Protein AF-A0A948W4W7-F1 (afdb_monomer_lite)

Foldseek 3Di:
DDALWFQDWDDLDPQKTKGKHFPDADCPPQQKTKIWMFIDRNNDGPDIDIDMDHQQSPPPPPRPDDPVRSSVRSVVVSSVVNNVPDD

Structure (mmCIF, N/CA/C/O backbone):
data_AF-A0A948W4W7-F1
#
_entry.id   AF-A0A948W4W7-F1
#
loop_
_atom_site.group_PDB
_atom_site.id
_atom_site.type_symbol
_atom_site.label_atom_id
_atom_site.label_alt_id
_atom_site.label_comp_id
_atom_site.label_asym_id
_atom_site.label_entity_id
_atom_site.label_seq_id
_atom_site.pdbx_PDB_ins_code
_atom_site.Cartn_x
_atom_site.Cartn_y
_atom_site.Cartn_z
_atom_site.occupancy
_atom_site.B_iso_or_equiv
_atom_site.auth_seq_id
_atom_site.auth_comp_id
_atom_site.auth_asym_id
_atom_site.auth_atom_id
_atom_site.pdbx_PDB_model_num
ATOM 1 N N . MET A 1 1 ? 2.138 -1.598 -17.506 1.00 62.69 1 MET A N 1
ATOM 2 C CA . MET A 1 1 ? 2.400 -1.118 -16.139 1.00 62.69 1 MET A CA 1
ATOM 3 C C . MET A 1 1 ? 1.315 -1.703 -15.260 1.00 62.69 1 MET A C 1
ATOM 5 O O . MET A 1 1 ? 0.141 -1.455 -15.519 1.00 62.69 1 MET A O 1
ATOM 9 N N . MET A 1 2 ? 1.693 -2.582 -14.341 1.00 73.56 2 MET A N 1
ATOM 10 C CA . MET A 1 2 ? 0.780 -3.224 -13.403 1.00 73.56 2 MET A CA 1
ATOM 11 C C . MET A 1 2 ? 0.154 -2.170 -12.467 1.00 73.56 2 MET A C 1
ATOM 13 O O . MET A 1 2 ? 0.860 -1.254 -12.037 1.00 73.56 2 MET A O 1
ATOM 17 N N . PRO A 1 3 ? -1.149 -2.267 -12.141 1.00 81.62 3 PRO A N 1
ATOM 18 C CA . PRO A 1 3 ? -1.751 -1.412 -11.126 1.00 81.62 3 PRO A CA 1
ATOM 19 C C . PRO A 1 3 ? -1.150 -1.742 -9.753 1.00 81.62 3 PRO A C 1
ATOM 21 O O . PRO A 1 3 ? -1.101 -2.908 -9.367 1.00 81.62 3 PRO A O 1
ATOM 24 N N . LEU A 1 4 ? -0.706 -0.725 -9.012 1.00 89.75 4 LEU A N 1
ATOM 25 C CA . LEU A 1 4 ? -0.175 -0.862 -7.646 1.00 89.75 4 LEU A CA 1
ATOM 26 C C . LEU A 1 4 ? -1.181 -0.440 -6.570 1.00 89.75 4 LEU A C 1
ATOM 28 O O . LEU A 1 4 ? -0.833 -0.349 -5.402 1.00 89.75 4 LEU A O 1
ATOM 32 N N . ASP A 1 5 ? -2.446 -0.246 -6.934 1.00 94.50 5 ASP A N 1
ATOM 33 C CA . ASP A 1 5 ? -3.500 -0.079 -5.940 1.00 94.50 5 ASP A CA 1
ATOM 34 C C . ASP A 1 5 ? -3.771 -1.400 -5.197 1.00 94.50 5 ASP A C 1
ATOM 36 O O . ASP A 1 5 ? -3.697 -2.506 -5.762 1.00 94.50 5 ASP A O 1
ATOM 40 N N . PHE A 1 6 ? -4.134 -1.263 -3.922 1.00 96.12 6 PHE A N 1
ATOM 41 C CA . PHE A 1 6 ? -4.588 -2.331 -3.031 1.00 96.12 6 PHE A CA 1
ATOM 42 C C . PHE A 1 6 ? -5.974 -1.954 -2.483 1.00 96.12 6 PHE A C 1
ATOM 44 O O . PHE A 1 6 ? -6.096 -1.571 -1.320 1.00 96.12 6 PHE A O 1
ATOM 51 N N . PRO A 1 7 ? -7.024 -1.976 -3.329 1.00 94.81 7 PRO A N 1
ATOM 52 C CA . PRO A 1 7 ? -8.352 -1.484 -2.956 1.00 94.81 7 PRO A CA 1
ATOM 53 C C . PRO A 1 7 ? -9.108 -2.434 -2.019 1.00 94.81 7 PRO A C 1
ATOM 55 O O . PRO A 1 7 ? -10.045 -2.016 -1.340 1.00 94.81 7 PRO A O 1
ATOM 58 N N . GLU A 1 8 ? -8.724 -3.710 -1.993 1.00 96.38 8 GLU A N 1
ATOM 59 C CA . GLU A 1 8 ? -9.310 -4.712 -1.110 1.00 96.38 8 GLU A CA 1
ATOM 60 C C . GLU A 1 8 ? -8.807 -4.531 0.324 1.00 96.38 8 GLU A C 1
ATOM 62 O O . GLU A 1 8 ? -7.662 -4.145 0.556 1.00 96.38 8 GLU A O 1
ATOM 67 N N . ARG A 1 9 ? -9.679 -4.806 1.300 1.00 96.81 9 ARG A N 1
ATOM 68 C CA . ARG A 1 9 ? -9.330 -4.729 2.719 1.00 96.81 9 ARG A CA 1
ATOM 69 C C . ARG A 1 9 ? -8.523 -5.962 3.120 1.00 96.81 9 ARG A C 1
ATOM 71 O O . ARG A 1 9 ? -9.087 -7.038 3.304 1.00 96.81 9 ARG A O 1
ATOM 78 N N . THR A 1 10 ? -7.223 -5.783 3.301 1.00 98.06 10 THR A N 1
ATOM 79 C CA . THR A 1 10 ? -6.306 -6.806 3.801 1.00 98.06 10 THR A CA 1
ATOM 80 C C . THR A 1 10 ? -6.363 -6.864 5.326 1.00 98.06 10 THR A C 1
ATOM 82 O O . THR A 1 10 ? -6.159 -5.854 6.000 1.00 98.06 10 THR A O 1
ATOM 85 N N . ASP A 1 11 ? -6.620 -8.051 5.877 1.00 97.88 11 ASP A N 1
ATOM 86 C CA . ASP A 1 11 ? -6.701 -8.282 7.323 1.00 97.88 11 ASP A CA 1
ATOM 87 C C . ASP A 1 11 ? -5.359 -8.024 8.032 1.00 97.88 11 ASP A C 1
ATOM 89 O O . ASP A 1 11 ? -4.291 -8.411 7.555 1.00 97.88 11 ASP A O 1
ATOM 93 N N . LEU A 1 12 ? -5.428 -7.378 9.197 1.00 97.56 12 LEU A N 1
ATOM 94 C CA . LEU A 1 12 ? -4.312 -7.168 10.127 1.00 97.56 12 LEU A CA 1
ATOM 95 C C . LEU A 1 12 ? -4.486 -7.967 11.428 1.00 97.56 12 LEU A C 1
ATOM 97 O O . LEU A 1 12 ? -3.599 -7.948 12.290 1.00 97.56 12 LEU A O 1
ATOM 101 N N . GLY A 1 13 ? -5.622 -8.650 11.586 1.00 96.44 13 GLY A N 1
ATOM 102 C CA . GLY A 1 13 ? -6.029 -9.327 12.806 1.00 96.44 13 GLY A CA 1
ATOM 103 C C . GLY A 1 13 ? -6.783 -8.415 13.775 1.00 96.44 13 GLY A C 1
ATOM 104 O O . GLY A 1 13 ? -6.829 -7.190 13.647 1.00 96.44 13 GLY A O 1
ATOM 105 N N . ASN A 1 14 ? -7.414 -9.031 14.781 1.00 94.88 14 ASN A N 1
ATOM 106 C CA . ASN A 1 14 ? -8.233 -8.348 15.793 1.00 94.88 14 ASN A CA 1
ATOM 107 C C . ASN A 1 14 ? -9.334 -7.451 15.193 1.00 94.88 14 ASN A C 1
ATOM 109 O O . ASN A 1 14 ? -9.726 -6.466 15.814 1.00 94.88 14 ASN A O 1
ATOM 113 N N . GLY A 1 15 ? -9.829 -7.760 13.992 1.00 96.69 15 GLY A N 1
ATOM 114 C CA . GLY A 1 15 ? -10.845 -6.971 13.289 1.00 96.69 15 GLY A CA 1
ATOM 115 C C . GLY A 1 15 ? -10.331 -5.676 12.653 1.00 96.69 15 GLY A C 1
ATOM 116 O O . GLY A 1 15 ? -11.154 -4.855 12.251 1.00 96.69 15 GLY A O 1
ATOM 117 N N . TYR A 1 16 ? -9.013 -5.463 12.591 1.00 98.38 16 TYR A N 1
ATOM 118 C CA . TYR A 1 16 ? -8.418 -4.380 11.813 1.00 98.38 16 TYR A CA 1
ATOM 119 C C . TYR A 1 16 ? -8.125 -4.837 10.387 1.00 98.38 16 TYR A C 1
ATOM 121 O O . TYR A 1 16 ? -7.709 -5.970 10.171 1.00 98.38 16 TYR A O 1
ATOM 129 N N . ALA A 1 17 ? -8.286 -3.938 9.424 1.00 98.62 17 ALA A N 1
ATOM 130 C CA . ALA A 1 17 ? -7.911 -4.184 8.037 1.00 98.62 17 ALA A CA 1
ATOM 131 C C . ALA A 1 17 ? -7.366 -2.908 7.394 1.00 98.62 17 ALA A C 1
ATOM 133 O O . ALA A 1 17 ? -7.629 -1.812 7.889 1.00 98.62 17 ALA A O 1
ATOM 134 N N . TRP A 1 18 ? -6.638 -3.026 6.287 1.00 98.56 18 TRP A N 1
ATOM 135 C CA . TRP A 1 18 ? -6.151 -1.874 5.531 1.00 98.56 18 TRP A CA 1
ATOM 136 C C . TRP A 1 18 ? -6.420 -2.002 4.037 1.00 98.56 18 TRP A C 1
ATOM 138 O O . TRP A 1 18 ? -6.507 -3.102 3.508 1.00 98.56 18 TRP A O 1
ATOM 148 N N . SER A 1 19 ? -6.524 -0.864 3.365 1.00 98.50 19 SER A N 1
ATOM 149 C CA . SER A 1 19 ? -6.433 -0.750 1.909 1.00 98.50 19 SER A CA 1
ATOM 150 C C . SER A 1 19 ? -5.490 0.403 1.573 1.00 98.50 19 SER A C 1
ATOM 152 O O . SER A 1 19 ? -5.246 1.270 2.417 1.00 98.50 19 SER A O 1
ATOM 154 N N . ALA A 1 20 ? -4.945 0.437 0.362 1.00 98.31 20 ALA A N 1
ATOM 155 C CA . ALA A 1 20 ? -4.078 1.527 -0.068 1.00 98.31 20 ALA A CA 1
ATOM 156 C C . ALA A 1 20 ? -4.312 1.925 -1.520 1.00 98.31 20 ALA A C 1
ATOM 158 O O . ALA A 1 20 ? -4.652 1.103 -2.373 1.00 98.31 20 ALA A O 1
ATOM 159 N N . LYS A 1 21 ? -4.081 3.206 -1.787 1.00 97.69 21 LYS A N 1
ATOM 160 C CA . LYS A 1 21 ? -4.118 3.790 -3.123 1.00 97.69 21 LYS A CA 1
ATOM 161 C C . LYS A 1 21 ? -2.766 4.410 -3.437 1.00 97.69 21 LYS A C 1
ATOM 163 O O . LYS A 1 21 ? -2.253 5.175 -2.621 1.00 97.69 21 LYS A O 1
ATOM 168 N N . LEU A 1 22 ? -2.218 4.112 -4.611 1.00 96.38 22 LEU A N 1
ATOM 169 C CA . LEU A 1 22 ? -1.016 4.766 -5.112 1.00 96.38 22 LEU A CA 1
ATOM 170 C C . LEU A 1 22 ? -1.340 6.234 -5.424 1.00 96.38 22 LEU A C 1
ATOM 172 O O . LEU A 1 22 ? -2.282 6.538 -6.161 1.00 96.38 22 LEU A O 1
ATOM 176 N N . THR A 1 23 ? -0.557 7.153 -4.870 1.00 95.44 23 THR A N 1
ATOM 177 C CA . THR A 1 23 ? -0.705 8.596 -5.100 1.00 95.44 23 THR A CA 1
ATOM 178 C C . THR A 1 23 ? 0.342 9.121 -6.071 1.00 95.44 23 THR A C 1
ATOM 180 O O . THR A 1 23 ? 0.020 9.950 -6.925 1.00 95.44 23 THR A O 1
ATOM 183 N N . SER A 1 24 ? 1.576 8.620 -5.995 1.00 93.69 24 SER A N 1
ATOM 184 C CA . SER A 1 24 ? 2.652 8.971 -6.923 1.00 93.69 24 SER A CA 1
ATOM 185 C C . SER A 1 24 ? 3.764 7.917 -6.964 1.00 93.69 24 SER A C 1
ATOM 187 O O . SER A 1 24 ? 3.862 7.038 -6.110 1.00 93.69 24 SER A O 1
ATOM 189 N N . HIS A 1 25 ? 4.615 8.015 -7.985 1.00 92.25 25 HIS A N 1
ATOM 190 C CA . HIS A 1 25 ? 5.839 7.230 -8.159 1.00 92.25 25 HIS A CA 1
ATOM 191 C C . HIS A 1 25 ? 6.954 8.190 -8.584 1.00 92.25 25 HIS A C 1
ATOM 193 O O . HIS A 1 25 ? 6.831 8.846 -9.620 1.00 92.25 25 HIS A O 1
ATOM 199 N N . ASP A 1 26 ? 8.012 8.313 -7.779 1.00 88.56 26 ASP A N 1
ATOM 200 C CA . ASP A 1 26 ? 9.192 9.131 -8.097 1.00 88.56 26 ASP A CA 1
ATOM 201 C C . ASP A 1 26 ? 10.390 8.230 -8.403 1.00 88.56 26 ASP A C 1
ATOM 203 O O . ASP A 1 26 ? 11.240 7.968 -7.549 1.00 88.56 26 ASP A O 1
ATOM 207 N N . TRP A 1 27 ? 10.450 7.777 -9.654 1.00 78.06 27 TRP A N 1
ATOM 208 C CA . 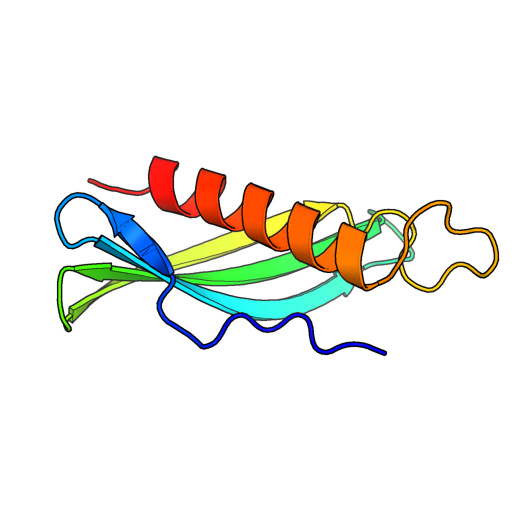TRP A 1 27 ? 11.541 6.954 -10.175 1.00 78.06 27 TRP A CA 1
ATOM 209 C C . TRP A 1 27 ? 12.870 7.720 -10.313 1.00 78.06 27 TRP A C 1
ATOM 211 O O . TRP A 1 27 ? 13.936 7.115 -10.350 1.00 78.06 27 TRP A O 1
ATOM 221 N N . ALA A 1 28 ? 12.832 9.055 -10.412 1.00 74.44 28 ALA A N 1
ATOM 222 C CA . ALA A 1 28 ? 13.987 9.857 -10.818 1.00 74.44 28 ALA A CA 1
ATOM 223 C C . ALA A 1 28 ? 14.835 10.361 -9.642 1.00 74.44 28 ALA A C 1
ATOM 225 O O . ALA A 1 28 ? 16.017 10.656 -9.828 1.00 74.44 28 ALA A O 1
ATOM 226 N N . ARG A 1 29 ? 14.247 10.520 -8.449 1.00 73.38 29 ARG A N 1
ATOM 227 C CA . ARG A 1 29 ? 14.969 11.041 -7.274 1.00 73.38 29 ARG A CA 1
ATOM 228 C C . ARG A 1 29 ? 15.170 10.020 -6.174 1.00 73.38 29 ARG A C 1
ATOM 230 O O . ARG A 1 29 ? 16.291 9.885 -5.694 1.00 73.38 29 ARG A O 1
ATOM 237 N N . MET A 1 30 ? 14.089 9.385 -5.729 1.00 79.56 30 MET A N 1
ATOM 238 C CA . MET A 1 30 ? 14.115 8.508 -4.553 1.00 79.56 30 MET A CA 1
ATOM 239 C C . MET A 1 30 ? 13.863 7.042 -4.885 1.00 79.56 30 MET A C 1
ATOM 241 O O . MET A 1 30 ? 14.135 6.206 -4.033 1.00 79.56 30 MET A O 1
ATOM 245 N N . ALA A 1 31 ? 13.409 6.743 -6.108 1.00 89.81 31 ALA A N 1
ATOM 246 C CA . ALA A 1 31 ? 13.026 5.400 -6.526 1.00 89.81 31 ALA A CA 1
ATOM 247 C C . ALA A 1 31 ? 11.985 4.810 -5.556 1.00 89.81 31 ALA A C 1
ATOM 249 O O . ALA A 1 31 ? 12.161 3.720 -5.011 1.00 89.81 31 ALA A O 1
ATOM 250 N N . ASN A 1 32 ? 10.927 5.592 -5.288 1.00 94.56 32 ASN A N 1
ATOM 251 C CA . ASN A 1 32 ? 9.884 5.266 -4.313 1.00 94.56 32 ASN A CA 1
ATOM 252 C C . ASN A 1 32 ? 8.473 5.377 -4.901 1.00 94.56 32 ASN A C 1
ATOM 254 O O . ASN A 1 32 ? 8.158 6.286 -5.677 1.00 94.56 32 ASN A O 1
ATOM 258 N N . PHE A 1 33 ? 7.598 4.495 -4.431 1.00 95.50 33 PHE A N 1
ATOM 259 C CA . PHE A 1 33 ? 6.151 4.612 -4.538 1.00 95.50 33 PHE A CA 1
ATOM 260 C C . PHE A 1 33 ? 5.581 5.302 -3.299 1.00 95.50 33 PHE A C 1
ATOM 262 O O . PHE A 1 33 ? 6.033 5.047 -2.185 1.00 95.50 33 PHE A O 1
ATOM 269 N N . TYR A 1 34 ? 4.550 6.123 -3.483 1.00 96.00 34 TYR A N 1
ATOM 270 C CA . TYR A 1 34 ? 3.851 6.818 -2.405 1.00 96.00 34 TYR A CA 1
ATOM 271 C C . TYR A 1 34 ? 2.382 6.406 -2.386 1.00 96.00 34 TYR A C 1
ATOM 273 O O . TYR A 1 34 ? 1.730 6.338 -3.430 1.00 96.00 34 TYR A O 1
ATOM 281 N N . PHE A 1 35 ? 1.856 6.153 -1.192 1.00 97.94 35 PHE A N 1
ATOM 282 C CA . PHE A 1 35 ? 0.518 5.620 -0.976 1.00 97.94 35 PHE A CA 1
ATOM 283 C C . PHE A 1 35 ? -0.224 6.389 0.106 1.00 97.94 35 PHE A C 1
ATOM 285 O O . PHE A 1 35 ? 0.373 6.807 1.095 1.00 97.94 35 PHE A O 1
ATOM 292 N N . ASP A 1 36 ? -1.545 6.464 -0.037 1.00 98.31 36 ASP A N 1
ATOM 293 C CA . ASP A 1 36 ? -2.447 6.728 1.081 1.00 98.31 36 ASP A CA 1
ATOM 294 C C . ASP A 1 36 ? -3.028 5.399 1.572 1.00 98.31 36 ASP A C 1
ATOM 296 O O . ASP A 1 36 ? -3.699 4.685 0.819 1.00 98.31 36 ASP A O 1
ATOM 300 N N . ILE A 1 37 ? -2.772 5.066 2.838 1.00 98.50 37 ILE A N 1
ATOM 301 C CA . ILE A 1 37 ? -3.286 3.874 3.514 1.00 98.50 37 ILE A CA 1
ATOM 302 C C . ILE A 1 37 ? -4.528 4.256 4.317 1.00 98.50 37 ILE A C 1
ATOM 304 O O . ILE A 1 37 ? -4.496 5.153 5.158 1.00 98.50 37 ILE A O 1
ATOM 308 N N . SER A 1 38 ? -5.619 3.531 4.088 1.00 98.62 38 SER A N 1
ATOM 309 C CA . SER A 1 38 ? -6.842 3.582 4.888 1.00 98.62 38 SER A CA 1
ATOM 310 C C . SER A 1 38 ? -6.858 2.414 5.872 1.00 98.62 38 SER A C 1
AT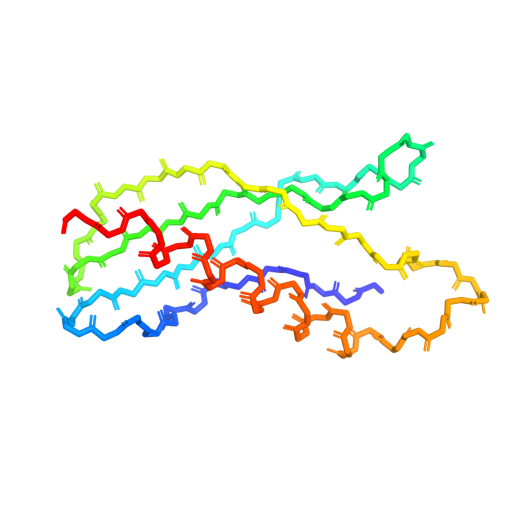OM 312 O O . SER A 1 38 ? -6.811 1.262 5.452 1.00 98.62 38 SER A O 1
ATOM 314 N N . LEU A 1 39 ? -6.925 2.701 7.173 1.00 98.56 39 LEU A N 1
ATOM 315 C CA . LEU A 1 39 ? -7.028 1.712 8.248 1.00 98.56 39 LEU A CA 1
ATOM 316 C C . LEU A 1 39 ? -8.477 1.626 8.735 1.00 98.56 39 LEU A C 1
ATOM 318 O O . LEU A 1 39 ? -9.092 2.644 9.059 1.00 98.56 39 LEU A O 1
ATOM 322 N N . TYR A 1 40 ? -8.994 0.408 8.844 1.00 98.50 40 TYR A N 1
ATOM 323 C CA . TYR A 1 40 ? -10.367 0.105 9.229 1.00 98.50 40 TYR A CA 1
ATOM 324 C C . TYR A 1 40 ? -10.427 -0.715 10.518 1.00 98.50 40 TYR A C 1
ATOM 326 O O . TYR A 1 40 ? -9.532 -1.519 10.779 1.00 98.50 40 TYR A O 1
ATOM 334 N N . LYS A 1 41 ? -11.517 -0.567 11.278 1.00 97.94 41 LYS A N 1
ATOM 335 C CA . LYS A 1 41 ? -11.925 -1.465 12.367 1.00 97.94 41 LYS A CA 1
ATOM 336 C C . LYS A 1 41 ? -13.335 -1.974 12.072 1.00 97.94 41 LYS A C 1
ATOM 338 O O . LYS A 1 41 ? -14.302 -1.221 12.143 1.00 97.94 41 LYS A O 1
ATOM 343 N N . GLY A 1 42 ? -13.460 -3.249 11.707 1.00 95.69 42 GLY A N 1
ATOM 344 C CA . GLY A 1 42 ? -14.695 -3.760 11.112 1.00 95.69 42 GLY A CA 1
ATOM 345 C C . GLY A 1 42 ? -15.008 -3.014 9.810 1.00 95.69 42 GLY A C 1
ATOM 346 O O . GLY A 1 42 ? -14.232 -3.077 8.857 1.00 95.69 42 GLY A O 1
ATOM 347 N N . GLU A 1 43 ? -16.131 -2.294 9.772 1.00 95.69 43 GLU A N 1
ATOM 348 C CA . GLU A 1 43 ? -16.535 -1.506 8.599 1.00 95.69 43 GLU A CA 1
ATOM 349 C C . GLU A 1 43 ? -16.118 -0.031 8.650 1.00 95.69 43 GLU A C 1
ATOM 351 O O . GLU A 1 43 ? -16.116 0.637 7.611 1.00 95.69 43 GLU A O 1
ATOM 356 N N . GLU A 1 44 ? -15.731 0.461 9.827 1.00 97.56 44 GLU A N 1
ATOM 357 C CA . GLU A 1 44 ? -15.429 1.867 10.082 1.00 97.56 44 GLU A CA 1
ATOM 358 C C . GLU A 1 44 ? -14.002 2.223 9.658 1.00 97.56 44 GLU A C 1
ATOM 360 O O . GLU A 1 44 ? -13.052 1.509 9.983 1.00 97.56 44 GLU A O 1
ATOM 365 N N . LEU A 1 45 ? -13.842 3.347 8.955 1.00 97.56 45 LEU A N 1
ATOM 366 C CA . LEU A 1 45 ? -12.539 3.949 8.674 1.00 97.56 45 LEU A CA 1
ATOM 367 C C . LEU A 1 45 ? -12.049 4.693 9.922 1.00 97.56 45 LEU A C 1
ATOM 369 O O . LEU A 1 45 ? -12.628 5.708 10.296 1.00 97.56 45 LEU A O 1
ATOM 373 N N . VAL A 1 46 ? -10.963 4.220 10.532 1.00 97.38 46 VAL A N 1
ATOM 374 C CA . VAL A 1 46 ? -10.432 4.795 11.780 1.00 97.38 46 VAL A CA 1
ATOM 375 C C . VAL A 1 46 ? -9.269 5.757 11.549 1.00 97.38 46 VAL A C 1
ATOM 377 O O . VAL A 1 46 ? -9.007 6.624 12.383 1.00 97.38 46 VAL A O 1
ATOM 380 N N . ARG A 1 47 ? -8.542 5.613 10.433 1.00 97.19 47 ARG A N 1
ATOM 381 C CA . ARG A 1 47 ? -7.408 6.483 10.097 1.00 97.19 47 ARG A CA 1
ATOM 382 C C . ARG A 1 47 ? -7.089 6.439 8.608 1.00 97.19 47 ARG A C 1
ATOM 384 O O . ARG A 1 47 ? -7.192 5.387 7.986 1.00 97.19 47 ARG A O 1
ATOM 391 N N . VAL A 1 48 ? -6.614 7.562 8.079 1.00 98.06 48 VAL A N 1
ATOM 392 C CA . VAL A 1 48 ? -5.891 7.629 6.804 1.00 98.06 48 VAL A CA 1
ATOM 393 C C . VAL A 1 48 ? -4.517 8.228 7.067 1.00 98.06 48 VAL A C 1
ATOM 395 O O . VAL A 1 48 ? -4.404 9.180 7.841 1.00 98.06 48 VAL A O 1
ATOM 398 N N . PHE A 1 49 ? -3.477 7.657 6.472 1.00 98.19 49 PHE A N 1
ATOM 399 C CA . PHE A 1 49 ? -2.116 8.174 6.581 1.00 98.19 49 PHE A CA 1
ATOM 400 C C . PHE A 1 49 ? -1.304 7.808 5.340 1.00 98.19 49 PHE A C 1
ATOM 402 O O . PHE A 1 49 ? -1.580 6.800 4.691 1.00 98.19 49 PHE A O 1
ATOM 409 N N . SER A 1 50 ? -0.303 8.623 5.020 1.00 97.62 50 SER A N 1
ATOM 410 C CA . SER A 1 50 ? 0.567 8.368 3.876 1.00 97.62 50 SER A CA 1
ATOM 411 C C . SER A 1 50 ? 1.767 7.505 4.270 1.00 97.62 50 SER A C 1
ATOM 413 O O . SER A 1 50 ? 2.278 7.605 5.389 1.00 97.62 50 SER A O 1
ATOM 415 N N . ALA A 1 51 ? 2.213 6.664 3.345 1.00 97.19 51 ALA A N 1
ATOM 416 C CA . ALA A 1 51 ? 3.405 5.837 3.471 1.00 97.19 51 ALA A CA 1
ATOM 417 C C . ALA A 1 51 ? 4.116 5.752 2.120 1.00 97.19 51 ALA A C 1
ATOM 419 O O . ALA A 1 51 ? 3.475 5.821 1.071 1.00 97.19 51 ALA A O 1
ATOM 420 N N . ASP A 1 52 ? 5.429 5.579 2.145 1.00 95.81 52 ASP A N 1
ATOM 421 C CA . ASP A 1 52 ? 6.229 5.313 0.961 1.00 95.81 52 ASP A CA 1
ATOM 422 C C . ASP A 1 52 ? 6.929 3.956 1.055 1.00 95.81 52 ASP A C 1
ATOM 424 O O . ASP A 1 52 ? 7.184 3.431 2.142 1.00 95.81 52 ASP A O 1
ATOM 428 N N . THR A 1 53 ? 7.205 3.367 -0.103 1.00 95.56 53 THR A N 1
ATOM 429 C CA . THR A 1 53 ? 7.992 2.138 -0.239 1.00 95.56 53 THR A CA 1
ATOM 430 C C . THR A 1 53 ? 9.011 2.335 -1.351 1.00 95.56 53 THR A C 1
ATOM 432 O O . THR A 1 53 ? 8.785 3.137 -2.255 1.00 95.56 53 THR A O 1
ATOM 435 N N . ASN A 1 54 ? 10.099 1.566 -1.340 1.00 93.19 54 ASN A N 1
ATOM 436 C CA . ASN A 1 54 ? 10.998 1.491 -2.493 1.00 93.19 54 ASN A CA 1
ATOM 437 C C . ASN A 1 54 ? 10.226 1.050 -3.756 1.00 93.19 54 ASN A C 1
ATOM 439 O O . ASN A 1 54 ? 9.142 0.472 -3.644 1.00 93.19 54 ASN A O 1
ATOM 443 N N . ASP A 1 55 ? 10.751 1.338 -4.944 1.00 92.62 55 ASP A N 1
ATOM 444 C CA . ASP A 1 55 ? 10.170 0.906 -6.216 1.00 92.62 55 ASP A CA 1
ATOM 445 C C . ASP A 1 55 ? 10.886 -0.291 -6.853 1.00 92.62 55 ASP A C 1
ATOM 447 O O . ASP A 1 55 ? 10.412 -0.826 -7.849 1.00 92.62 55 ASP A O 1
ATOM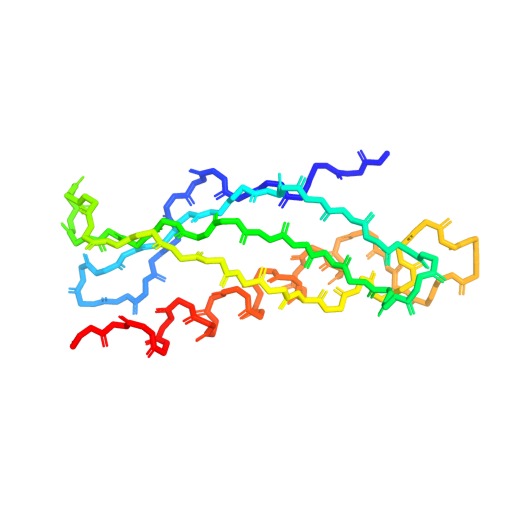 451 N N . TRP A 1 56 ? 12.005 -0.735 -6.278 1.00 92.38 56 TRP A N 1
ATOM 452 C CA . TRP A 1 56 ? 12.845 -1.831 -6.760 1.00 92.38 56 TRP A CA 1
ATOM 453 C C . TRP A 1 56 ? 13.278 -1.681 -8.225 1.00 92.38 56 TRP A C 1
ATOM 455 O O . TRP A 1 56 ? 13.416 -2.671 -8.944 1.00 92.38 56 TRP A O 1
ATOM 46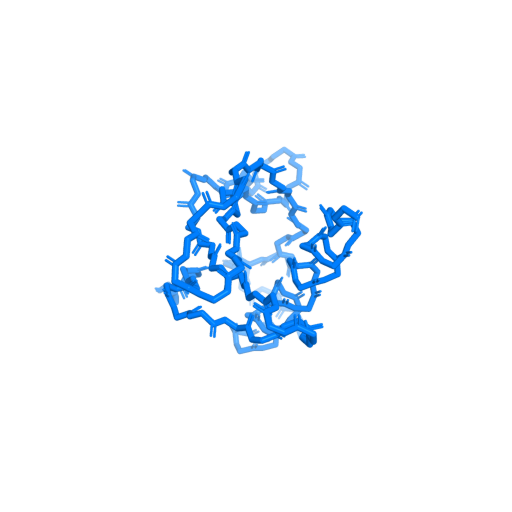5 N N . ASN A 1 57 ? 13.534 -0.448 -8.671 1.00 90.19 57 ASN A N 1
ATOM 466 C CA . ASN A 1 57 ? 13.820 -0.107 -10.067 1.00 90.19 57 ASN A CA 1
ATOM 467 C C . ASN A 1 57 ? 12.672 -0.500 -11.012 1.00 90.19 57 ASN A C 1
ATOM 469 O O . ASN A 1 57 ? 12.902 -0.945 -12.139 1.00 90.19 57 ASN A O 1
ATOM 473 N N . TYR A 1 58 ? 11.427 -0.383 -10.550 1.00 89.00 58 TYR A N 1
ATOM 474 C CA . TYR A 1 58 ? 10.253 -0.677 -11.362 1.00 89.00 58 TYR A CA 1
ATOM 475 C C . TYR A 1 58 ? 10.264 0.112 -12.675 1.00 89.00 58 TYR A C 1
ATOM 477 O O . TYR A 1 58 ? 10.371 1.338 -12.693 1.00 89.00 58 TYR A O 1
ATOM 485 N N . GLY A 1 59 ? 10.115 -0.608 -13.788 1.00 83.88 59 GLY A N 1
ATOM 486 C CA . GLY A 1 59 ? 10.163 -0.035 -15.132 1.00 83.88 59 GLY A CA 1
ATOM 487 C C . GLY A 1 59 ? 11.565 0.069 -15.744 1.00 83.88 59 GLY A C 1
ATOM 488 O O . GLY A 1 59 ? 11.655 0.405 -16.926 1.00 83.88 59 GLY A O 1
ATOM 489 N N . ASP A 1 60 ? 12.639 -0.257 -15.013 1.00 87.19 60 ASP A N 1
ATOM 490 C CA . ASP A 1 60 ? 13.975 -0.428 -15.599 1.00 87.19 60 ASP A CA 1
ATOM 491 C C . ASP A 1 60 ? 14.032 -1.745 -16.405 1.00 87.19 60 ASP A C 1
ATOM 493 O O . ASP A 1 60 ? 13.709 -2.806 -15.864 1.00 87.19 60 ASP A O 1
ATOM 497 N N . PRO A 1 61 ? 14.468 -1.732 -17.681 1.00 85.56 61 PRO A N 1
ATOM 498 C CA . PRO A 1 61 ? 14.666 -2.950 -18.473 1.00 85.56 61 PRO A CA 1
ATOM 499 C C . PRO A 1 61 ? 15.631 -3.977 -17.857 1.00 85.56 61 PRO A C 1
ATOM 501 O O . PRO A 1 61 ? 15.590 -5.146 -18.231 1.00 85.56 61 PRO A O 1
ATOM 504 N N . ASN A 1 62 ? 16.505 -3.547 -16.945 1.00 87.75 62 ASN A N 1
ATOM 505 C CA . ASN A 1 62 ? 17.460 -4.377 -16.213 1.00 87.75 62 ASN A CA 1
ATOM 506 C C . ASN A 1 62 ? 17.007 -4.665 -14.772 1.00 87.75 62 ASN A C 1
ATOM 508 O O . ASN A 1 62 ? 17.819 -5.112 -13.958 1.00 87.75 62 ASN A O 1
ATOM 512 N N . CYS A 1 63 ? 15.745 -4.384 -14.430 1.00 88.31 63 CYS A N 1
ATOM 513 C CA . CYS A 1 63 ? 15.197 -4.701 -13.120 1.00 88.31 63 CYS A CA 1
ATOM 514 C C . CYS A 1 63 ? 15.354 -6.201 -12.828 1.00 88.31 63 CYS A C 1
ATOM 516 O O . CYS A 1 63 ? 14.985 -7.059 -13.631 1.00 88.31 63 CYS A O 1
ATOM 518 N N . ALA A 1 64 ? 15.915 -6.515 -11.660 1.00 90.81 64 ALA A N 1
ATOM 519 C CA . ALA A 1 64 ? 16.108 -7.890 -11.211 1.00 90.81 64 ALA A CA 1
ATOM 520 C C . ALA A 1 64 ? 14.822 -8.527 -10.655 1.00 90.81 64 ALA A C 1
ATOM 522 O O . ALA A 1 64 ? 14.812 -9.727 -10.392 1.00 90.81 64 ALA A O 1
ATOM 523 N N . HIS A 1 65 ? 13.767 -7.731 -10.462 1.00 92.00 65 HIS A N 1
ATOM 524 C CA . HIS A 1 65 ? 12.486 -8.158 -9.917 1.00 92.00 65 HIS A CA 1
ATOM 525 C C . HIS A 1 65 ? 11.404 -8.124 -10.993 1.00 92.00 65 HIS A C 1
ATOM 527 O O . HIS A 1 65 ? 11.321 -7.211 -11.811 1.00 92.00 65 HIS A O 1
ATOM 533 N N . THR A 1 66 ? 10.534 -9.121 -10.970 1.00 92.75 66 THR A N 1
ATOM 534 C CA . THR A 1 66 ? 9.301 -9.125 -11.752 1.00 92.75 66 THR A CA 1
ATOM 535 C C . THR A 1 66 ? 8.277 -8.160 -11.151 1.00 92.75 66 THR A C 1
ATOM 537 O O . THR A 1 66 ? 8.271 -7.915 -9.945 1.00 92.75 66 THR A O 1
ATOM 540 N N . ASP A 1 67 ? 7.338 -7.673 -11.968 1.00 91.75 67 ASP A N 1
ATOM 541 C CA . ASP A 1 67 ? 6.202 -6.868 -11.494 1.00 91.75 67 ASP A CA 1
ATOM 542 C C . ASP A 1 67 ? 5.475 -7.535 -10.307 1.00 91.75 67 ASP A C 1
ATOM 544 O O . ASP A 1 67 ? 5.082 -6.858 -9.358 1.00 91.75 67 ASP A O 1
ATOM 548 N N . ALA A 1 68 ? 5.332 -8.865 -10.325 1.00 92.75 68 ALA A N 1
ATOM 549 C CA . ALA A 1 68 ? 4.687 -9.619 -9.252 1.00 92.75 68 ALA A CA 1
ATOM 550 C C . ALA A 1 68 ? 5.474 -9.552 -7.933 1.00 92.75 68 ALA A C 1
ATOM 552 O O . ALA A 1 68 ? 4.891 -9.235 -6.898 1.00 92.75 68 ALA A O 1
ATOM 553 N N . GLU A 1 69 ? 6.791 -9.771 -7.972 1.00 94.94 69 GLU A N 1
ATOM 554 C CA . GLU A 1 69 ? 7.659 -9.665 -6.789 1.00 94.94 69 GLU A CA 1
ATOM 555 C C . GLU A 1 69 ? 7.664 -8.241 -6.225 1.00 94.94 69 GLU A C 1
ATOM 557 O O . GLU A 1 69 ? 7.603 -8.047 -5.012 1.00 94.94 69 GLU A O 1
ATOM 562 N N . ILE A 1 70 ? 7.672 -7.228 -7.096 1.00 94.81 70 ILE A N 1
ATOM 563 C CA . ILE A 1 70 ? 7.566 -5.827 -6.677 1.00 94.81 70 ILE A CA 1
ATOM 564 C C . ILE A 1 70 ? 6.222 -5.592 -5.982 1.00 94.81 70 ILE A C 1
ATOM 566 O O . ILE A 1 70 ? 6.192 -5.009 -4.900 1.00 94.81 70 ILE A O 1
ATOM 570 N N . ARG A 1 71 ? 5.108 -6.087 -6.542 1.00 95.25 71 ARG A N 1
ATOM 571 C CA . ARG A 1 71 ? 3.785 -5.973 -5.904 1.00 95.25 71 ARG A CA 1
ATOM 572 C C . ARG A 1 71 ? 3.756 -6.621 -4.526 1.00 95.25 71 ARG A C 1
ATOM 574 O O . ARG A 1 71 ? 3.175 -6.047 -3.607 1.00 95.25 71 ARG A O 1
ATOM 581 N N . GLU A 1 72 ? 4.346 -7.804 -4.389 1.00 95.75 72 GLU A N 1
ATOM 582 C CA . GLU A 1 72 ? 4.420 -8.536 -3.123 1.00 95.75 72 GLU A CA 1
ATOM 583 C C . GLU A 1 72 ? 5.247 -7.775 -2.083 1.00 95.75 72 GLU A C 1
ATOM 585 O O . GLU A 1 72 ? 4.799 -7.614 -0.946 1.00 95.75 72 GLU A O 1
ATOM 590 N N . ASN A 1 73 ? 6.398 -7.229 -2.483 1.00 96.56 73 ASN A N 1
ATOM 591 C CA . ASN A 1 73 ? 7.244 -6.413 -1.615 1.00 96.56 73 ASN A CA 1
ATOM 592 C C . ASN A 1 73 ? 6.529 -5.134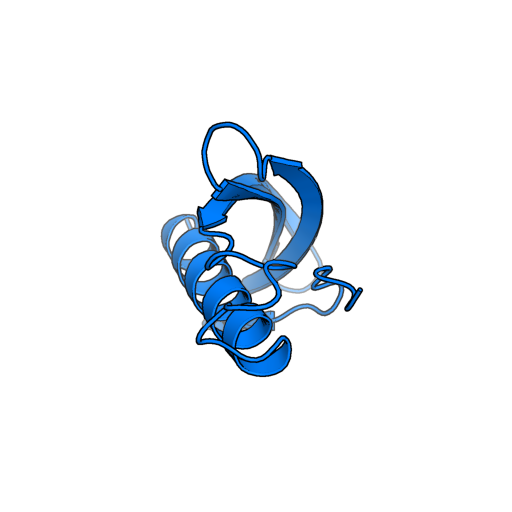 -1.162 1.00 96.56 73 ASN A C 1
ATOM 594 O O . ASN A 1 73 ? 6.509 -4.826 0.030 1.00 96.56 73 ASN A O 1
ATOM 598 N N . VAL A 1 74 ? 5.879 -4.420 -2.087 1.00 96.88 74 VAL A N 1
ATOM 599 C CA . VAL A 1 74 ? 5.064 -3.241 -1.764 1.00 96.88 74 VAL A CA 1
ATOM 600 C C . VAL A 1 74 ? 3.953 -3.620 -0.783 1.00 96.88 74 VAL A C 1
ATOM 602 O O . VAL A 1 74 ? 3.803 -2.980 0.256 1.00 96.88 74 VAL A O 1
ATOM 605 N N . HIS A 1 75 ? 3.197 -4.685 -1.063 1.00 97.62 75 HIS A N 1
ATOM 606 C CA . HIS A 1 75 ? 2.128 -5.145 -0.176 1.00 97.62 75 HIS A CA 1
ATOM 607 C C . HIS A 1 75 ? 2.652 -5.469 1.231 1.00 97.62 75 HIS A C 1
ATOM 609 O O . HIS A 1 75 ? 2.024 -5.101 2.223 1.00 97.62 75 HIS A O 1
ATOM 615 N N . TYR A 1 76 ? 3.806 -6.133 1.331 1.00 97.94 76 TYR A N 1
ATOM 616 C CA . TYR A 1 76 ? 4.449 -6.455 2.603 1.00 97.94 76 TYR A CA 1
ATOM 617 C C . TYR A 1 76 ? 4.832 -5.200 3.402 1.00 97.94 76 TYR A C 1
ATOM 619 O O . TYR A 1 76 ? 4.511 -5.104 4.592 1.00 97.94 76 TYR A O 1
ATOM 627 N N . GLU A 1 77 ? 5.472 -4.220 2.761 1.00 98.00 77 GLU A N 1
ATOM 628 C CA . GLU A 1 77 ? 5.877 -2.965 3.404 1.00 98.00 77 GLU A CA 1
ATOM 629 C C . GLU A 1 77 ? 4.662 -2.162 3.894 1.00 98.00 77 GLU A C 1
ATOM 631 O O . GLU A 1 77 ? 4.628 -1.729 5.051 1.00 98.00 77 GLU A O 1
ATOM 636 N N . LEU A 1 78 ? 3.619 -2.043 3.064 1.00 98.25 78 LEU A N 1
ATOM 637 C CA . LEU A 1 78 ? 2.373 -1.363 3.430 1.00 98.25 78 LEU A CA 1
ATOM 638 C C . LEU A 1 78 ? 1.632 -2.089 4.559 1.00 98.25 78 LEU A C 1
ATOM 640 O O . LEU A 1 78 ? 1.153 -1.444 5.492 1.00 98.25 78 LEU A O 1
ATOM 644 N N . HIS A 1 79 ? 1.601 -3.425 4.540 1.00 98.44 79 HIS A N 1
ATOM 645 C CA . HIS A 1 79 ? 1.026 -4.219 5.625 1.00 98.44 79 HIS A CA 1
ATOM 646 C C . HIS A 1 79 ? 1.764 -3.966 6.948 1.00 98.44 79 HIS A C 1
ATOM 648 O O . HIS A 1 79 ? 1.132 -3.782 7.993 1.00 98.44 79 HIS A O 1
ATOM 654 N N . ARG A 1 80 ? 3.103 -3.912 6.924 1.00 98.31 80 ARG A N 1
ATOM 655 C CA . ARG A 1 80 ? 3.912 -3.602 8.112 1.00 98.31 80 ARG A CA 1
ATOM 656 C C . ARG A 1 80 ? 3.645 -2.183 8.620 1.00 98.31 80 ARG A C 1
ATOM 658 O O . ARG A 1 80 ? 3.476 -2.004 9.827 1.00 98.31 80 ARG A O 1
ATOM 665 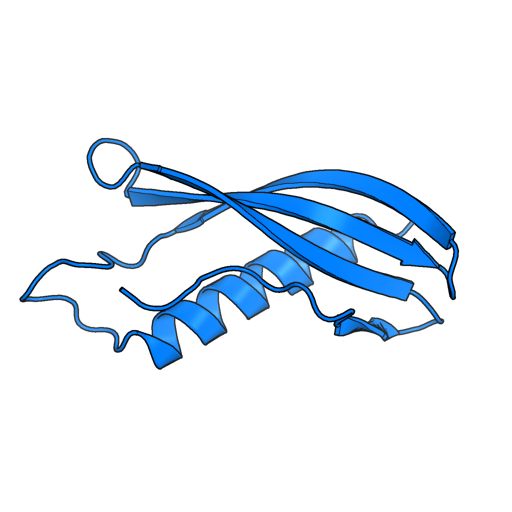N N . ALA A 1 81 ? 3.563 -1.201 7.721 1.00 97.94 81 ALA A N 1
ATOM 666 C CA . ALA A 1 81 ? 3.245 0.185 8.061 1.00 97.94 81 ALA A CA 1
ATOM 667 C C . ALA A 1 81 ? 1.847 0.316 8.691 1.00 97.94 81 ALA A C 1
ATOM 669 O O . ALA A 1 81 ? 1.700 0.934 9.745 1.00 97.94 81 ALA A O 1
ATOM 670 N N . ALA A 1 82 ? 0.832 -0.331 8.110 1.00 97.94 82 ALA A N 1
ATOM 671 C CA . ALA A 1 82 ? -0.527 -0.354 8.648 1.00 97.94 82 ALA A CA 1
ATOM 672 C C . ALA A 1 82 ? -0.598 -1.002 10.032 1.00 97.94 82 ALA A C 1
ATOM 674 O O . ALA A 1 82 ? -1.225 -0.456 10.941 1.00 97.94 82 ALA A O 1
ATOM 675 N N . LYS A 1 83 ? 0.111 -2.116 10.231 1.00 97.88 83 LYS A N 1
ATOM 676 C CA . LYS A 1 83 ? 0.171 -2.800 11.525 1.00 97.88 83 LYS A CA 1
ATOM 677 C C . LYS A 1 83 ? 0.797 -1.939 12.625 1.00 97.88 83 LYS A C 1
ATOM 679 O O . LYS A 1 83 ? 0.333 -1.985 13.760 1.00 97.88 83 LYS A O 1
ATOM 684 N N . ALA A 1 84 ? 1.806 -1.131 12.296 1.00 97.25 84 ALA A N 1
ATOM 685 C CA . ALA A 1 84 ? 2.439 -0.205 13.238 1.00 97.25 84 ALA A CA 1
ATOM 686 C C . ALA A 1 84 ? 1.537 0.978 13.644 1.00 97.25 84 ALA A C 1
ATOM 688 O O . ALA A 1 84 ? 1.825 1.654 14.628 1.00 97.25 84 ALA A O 1
ATOM 689 N N . MET A 1 85 ? 0.454 1.226 12.899 1.00 96.75 85 MET A N 1
ATOM 690 C CA . MET A 1 85 ? -0.500 2.312 13.150 1.00 96.75 85 MET A CA 1
ATOM 691 C C . MET A 1 85 ? -1.762 1.863 13.896 1.00 96.75 85 MET A C 1
ATOM 693 O O . MET A 1 85 ? -2.630 2.701 14.157 1.00 96.75 85 MET A O 1
ATOM 697 N N . ILE A 1 86 ? -1.876 0.572 14.235 1.00 95.44 86 ILE A N 1
ATOM 698 C CA . ILE A 1 86 ? -2.965 0.057 15.070 1.00 95.44 86 ILE A CA 1
ATOM 699 C C . ILE A 1 86 ? -2.868 0.707 16.467 1.00 95.44 86 ILE A C 1
ATOM 701 O O . ILE A 1 86 ? -1.794 0.641 17.067 1.00 95.44 86 ILE A O 1
ATOM 705 N N . PRO A 1 87 ? -3.949 1.340 16.970 1.00 84.69 87 PRO A N 1
ATOM 706 C CA . PRO A 1 87 ? -3.991 1.944 18.305 1.00 84.69 87 PRO A CA 1
ATOM 707 C C . PRO A 1 87 ? -3.816 0.952 19.459 1.00 84.69 87 PRO A C 1
ATOM 709 O O . PRO A 1 87 ? -4.277 -0.208 19.321 1.00 84.69 87 PRO A O 1
#

Secondary structure (DSSP, 8-state):
-----EEEEEEEETTEEEEEEEEEEETTTT-EEEEEEEEEETTEEEEEEEEEEE-TTTT-TT-SS-HHHHHHHHHHHHHHHHHHT--

pLDDT: mean 93.54, std 6.75, range [62.69, 98.62]

Sequence (87 aa):
MMPLDFPERTDLGNGYAWSAKLTSHDWARMANFYFDISLYKGEELVRVFSADTNDWNYGDPNCAHTDAEIRENVHYELHRAAKAMIP

Radius of gyration: 13.42 Å; chains: 1; bounding box: 34×21×37 Å